Protein AF-A0A453QIZ9-F1 (afdb_monomer_lite)

pLDDT: mean 93.47, std 9.0, range [51.56, 98.56]

Sequence (68 aa):
MPQHQGLTLHFVEDRLATLKNVIKEPALDKWNLYLVKWGYNTQEEREEAGAISRIQLIDLPDFSKQLK

Foldseek 3Di:
DPPQPPHAAEAEDQDLVVVVVLCVDPVNVRHQAEHEPPDDDDPVSVVVQVVDPRYHYDYPVRVVVVVD

Radius of gyration: 12.69 Å; chains: 1; bounding box: 26×37×26 Å

Organism: Aegilops tauschii subsp. strangulata (NCBI:txid200361)

Secondary structure (DSSP, 8-state):
--TTTTPPPEEEES-HHHHHHHTT-GGGTTSEEEEETTSS--HHHHHHHHH-TTEEEE-HHHHHHHT-

Structure (mmCIF, N/CA/C/O backbone):
data_AF-A0A453QIZ9-F1
#
_entry.id   AF-A0A453QIZ9-F1
#
loop_
_atom_site.group_PDB
_atom_site.id
_atom_site.type_symbol
_atom_site.label_atom_id
_atom_site.label_alt_id
_atom_site.label_comp_id
_atom_site.label_asym_id
_atom_site.label_entity_id
_atom_site.label_seq_id
_atom_site.pdbx_PDB_ins_code
_atom_site.Cartn_x
_atom_site.Cartn_y
_atom_site.Cartn_z
_atom_site.occupancy
_atom_site.B_iso_or_equiv
_atom_site.auth_seq_id
_atom_site.auth_comp_id
_atom_site.auth_asym_id
_atom_site.auth_atom_id
_atom_site.pdbx_PDB_model_num
ATOM 1 N N . MET A 1 1 ? 10.996 -25.319 -10.803 1.00 51.56 1 MET A N 1
ATOM 2 C CA . MET A 1 1 ? 10.185 -24.115 -11.088 1.00 51.56 1 MET A CA 1
ATOM 3 C C . MET A 1 1 ? 10.260 -23.202 -9.874 1.00 51.56 1 MET A C 1
ATOM 5 O O . MET A 1 1 ? 10.275 -23.749 -8.774 1.00 51.56 1 MET A O 1
ATOM 9 N N . PRO A 1 2 ? 10.365 -21.871 -10.022 1.00 73.00 2 PRO A N 1
ATOM 10 C CA . PRO A 1 2 ? 10.311 -20.962 -8.879 1.00 73.00 2 PRO A CA 1
ATOM 11 C C . PRO A 1 2 ? 8.978 -21.145 -8.144 1.00 73.00 2 PRO A C 1
ATOM 13 O O . PRO A 1 2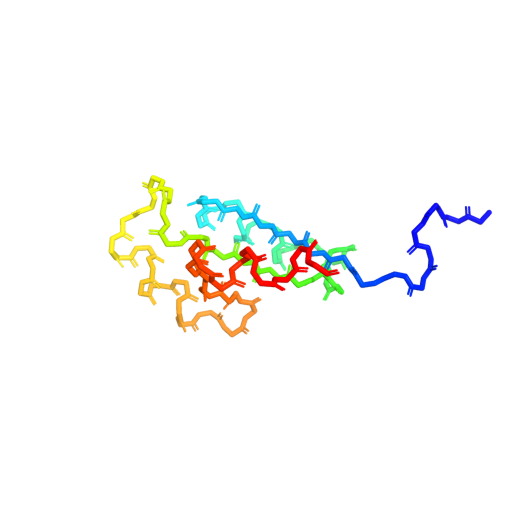 ? 7.935 -21.245 -8.788 1.00 73.00 2 PRO A O 1
ATOM 16 N N . GLN A 1 3 ? 9.007 -21.190 -6.813 1.00 69.44 3 GLN A N 1
ATOM 17 C CA . GLN A 1 3 ? 7.880 -21.595 -5.954 1.00 69.44 3 GLN A CA 1
ATOM 18 C C . GLN A 1 3 ? 6.632 -20.688 -6.029 1.00 69.44 3 GLN A C 1
ATOM 20 O O . GLN A 1 3 ? 5.611 -21.016 -5.434 1.00 69.44 3 GLN A O 1
ATOM 25 N N . HIS A 1 4 ? 6.672 -19.588 -6.789 1.00 76.19 4 HIS A N 1
ATOM 26 C CA . HIS A 1 4 ? 5.608 -18.576 -6.852 1.00 76.19 4 HIS A CA 1
ATOM 27 C C . HIS A 1 4 ? 5.280 -18.122 -8.285 1.00 76.19 4 HIS A C 1
ATOM 29 O O . HIS A 1 4 ? 4.699 -17.058 -8.496 1.00 76.19 4 HIS A O 1
ATOM 35 N N . GLN A 1 5 ? 5.681 -18.902 -9.294 1.00 80.75 5 GLN A N 1
ATOM 36 C CA . GLN A 1 5 ? 5.457 -18.546 -10.693 1.00 80.75 5 GLN A CA 1
ATOM 37 C C . GLN A 1 5 ? 3.953 -18.498 -11.017 1.00 80.75 5 GLN A C 1
ATOM 39 O O . GLN A 1 5 ? 3.234 -19.466 -10.794 1.00 80.75 5 GLN A O 1
ATOM 44 N N . GLY A 1 6 ? 3.491 -17.367 -11.560 1.00 84.75 6 GLY A N 1
ATOM 45 C CA . GLY A 1 6 ? 2.086 -17.146 -11.930 1.00 84.75 6 GLY A CA 1
ATOM 46 C C . GLY A 1 6 ? 1.188 -16.631 -10.801 1.00 84.75 6 GLY A C 1
ATOM 47 O O . GLY A 1 6 ? 0.015 -16.373 -11.051 1.00 84.75 6 GLY A O 1
ATOM 48 N N . LEU A 1 7 ? 1.720 -16.446 -9.588 1.00 89.44 7 LEU A N 1
ATOM 49 C CA . LEU A 1 7 ? 0.982 -15.841 -8.480 1.00 89.44 7 LEU A CA 1
ATOM 50 C C . LEU A 1 7 ? 1.104 -14.315 -8.502 1.00 89.44 7 LEU A C 1
ATOM 52 O O . LEU A 1 7 ? 2.162 -13.765 -8.816 1.00 89.44 7 LEU A O 1
ATOM 56 N N . THR A 1 8 ? 0.035 -13.641 -8.090 1.00 89.56 8 THR A N 1
ATOM 57 C CA . THR A 1 8 ? 0.080 -12.227 -7.716 1.00 89.56 8 THR A CA 1
ATOM 58 C C . THR A 1 8 ? 0.475 -12.138 -6.249 1.00 89.56 8 THR A C 1
ATOM 60 O O . THR A 1 8 ? -0.208 -12.685 -5.386 1.00 89.56 8 THR A O 1
ATOM 63 N N . LEU A 1 9 ? 1.590 -11.470 -5.962 1.00 93.12 9 LEU A N 1
ATOM 64 C CA . LEU A 1 9 ? 2.088 -11.304 -4.599 1.00 93.12 9 LEU A CA 1
ATOM 65 C C . LEU A 1 9 ? 1.672 -9.941 -4.047 1.00 93.12 9 LEU A C 1
ATOM 67 O O . LEU A 1 9 ? 1.657 -8.943 -4.769 1.00 93.12 9 LEU A O 1
ATOM 71 N N . HIS A 1 10 ? 1.333 -9.912 -2.762 1.00 94.62 10 HIS A N 1
ATOM 72 C CA . HIS A 1 10 ? 0.884 -8.722 -2.046 1.00 94.62 10 HIS A CA 1
ATOM 73 C C . HIS A 1 10 ? 1.827 -8.477 -0.860 1.00 94.62 10 HIS A C 1
ATOM 75 O O . HIS A 1 10 ? 2.072 -9.382 -0.066 1.00 94.62 10 HIS A O 1
ATOM 81 N N . PHE A 1 11 ? 2.364 -7.263 -0.752 1.00 96.62 11 PHE A N 1
ATOM 82 C CA . PHE A 1 11 ? 3.212 -6.803 0.344 1.00 96.62 11 PHE A CA 1
ATOM 83 C C . PHE A 1 11 ? 2.429 -5.798 1.189 1.00 96.62 11 PHE A C 1
ATOM 85 O O . PHE A 1 11 ? 2.090 -4.715 0.711 1.00 96.62 11 PHE A O 1
ATOM 92 N N . VAL A 1 12 ? 2.124 -6.168 2.429 1.00 97.31 12 VAL A N 1
ATOM 93 C CA . VAL A 1 12 ? 1.300 -5.379 3.352 1.00 97.31 12 VAL A CA 1
ATOM 94 C C . VAL A 1 12 ? 2.161 -4.995 4.547 1.00 97.31 12 VAL A C 1
ATOM 96 O O . VAL A 1 12 ? 2.719 -5.867 5.204 1.00 97.31 12 VAL A O 1
ATOM 99 N N . GLU A 1 13 ? 2.295 -3.698 4.800 1.00 98.00 13 GLU A N 1
ATOM 100 C CA . GLU A 1 13 ? 3.291 -3.146 5.722 1.00 98.00 13 GLU A CA 1
ATOM 101 C C . GLU A 1 13 ? 2.741 -1.886 6.399 1.00 98.00 13 GLU A C 1
ATOM 103 O O . GLU A 1 13 ? 1.879 -1.202 5.839 1.00 98.00 13 GLU A O 1
ATOM 108 N N . ASP A 1 14 ? 3.213 -1.571 7.606 1.00 97.75 14 ASP A N 1
ATOM 109 C CA . ASP A 1 14 ? 2.792 -0.374 8.338 1.00 97.75 14 ASP A CA 1
ATOM 110 C C . ASP A 1 14 ? 3.826 0.752 8.326 1.00 97.75 14 ASP A C 1
ATOM 112 O O . ASP A 1 14 ? 3.477 1.896 8.627 1.00 97.75 14 ASP A O 1
ATOM 116 N N . ARG A 1 15 ? 5.061 0.461 7.901 1.00 98.12 15 ARG A N 1
ATOM 117 C CA . ARG A 1 15 ? 6.146 1.434 7.748 1.00 98.12 15 ARG A CA 1
ATOM 118 C C . ARG A 1 15 ? 6.304 1.907 6.305 1.00 98.12 15 ARG A C 1
ATOM 120 O O . ARG A 1 15 ? 6.808 1.185 5.439 1.00 98.12 15 ARG A O 1
ATOM 127 N N . LEU A 1 16 ? 6.019 3.187 6.059 1.00 98.31 16 LEU A N 1
ATOM 128 C CA . LEU A 1 16 ? 6.187 3.801 4.736 1.00 98.31 16 LEU A CA 1
ATOM 129 C C . LEU A 1 16 ? 7.631 3.704 4.207 1.00 98.31 16 LEU A C 1
ATOM 131 O O . LEU A 1 16 ? 7.847 3.468 3.018 1.00 98.31 16 LEU A O 1
ATOM 135 N N . ALA A 1 17 ? 8.635 3.844 5.077 1.00 98.06 17 ALA A N 1
ATOM 136 C CA . ALA A 1 17 ? 10.041 3.733 4.683 1.00 98.06 17 ALA A CA 1
ATOM 137 C C . ALA A 1 17 ? 10.383 2.363 4.064 1.00 98.06 17 ALA A C 1
ATOM 139 O O . ALA A 1 17 ? 11.146 2.299 3.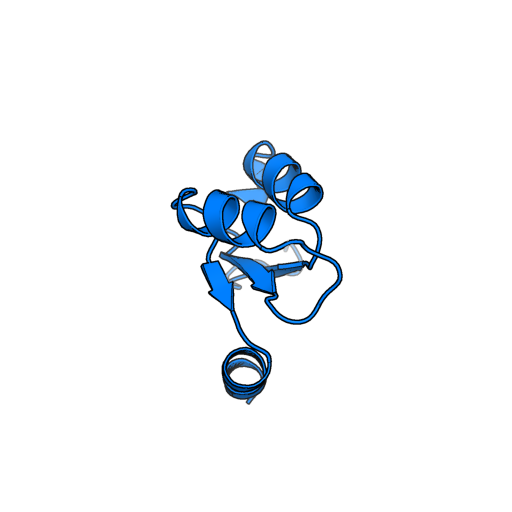099 1.00 98.06 17 ALA A O 1
ATOM 140 N N . THR A 1 18 ? 9.791 1.278 4.573 1.00 98.25 18 THR A N 1
ATOM 141 C CA . THR A 1 18 ? 9.971 -0.068 4.015 1.00 98.25 18 THR A CA 1
ATOM 142 C C . THR A 1 18 ? 9.377 -0.148 2.612 1.00 98.25 18 THR A C 1
ATOM 144 O O . THR A 1 18 ? 10.060 -0.580 1.687 1.00 98.25 18 THR A O 1
ATOM 147 N N . LEU A 1 19 ? 8.156 0.361 2.412 1.00 98.25 19 LEU A N 1
ATOM 148 C CA . LEU A 1 19 ? 7.513 0.401 1.093 1.00 98.25 19 LEU A CA 1
ATOM 149 C C . LEU A 1 19 ? 8.324 1.214 0.076 1.00 98.25 19 LEU A C 1
ATOM 151 O O . LEU A 1 19 ? 8.510 0.777 -1.058 1.00 98.25 19 LEU A O 1
ATOM 155 N N . LYS A 1 20 ? 8.886 2.358 0.486 1.00 98.12 20 LYS A N 1
ATOM 156 C CA . LYS A 1 20 ? 9.786 3.159 -0.361 1.00 98.12 20 LYS A CA 1
ATOM 157 C C . LYS A 1 20 ? 11.051 2.400 -0.767 1.00 98.12 20 LYS A C 1
ATOM 159 O O . LYS A 1 20 ? 11.573 2.650 -1.849 1.00 98.12 20 LYS A O 1
ATOM 164 N N . ASN A 1 21 ? 11.561 1.504 0.078 1.00 98.19 21 ASN A N 1
ATOM 165 C CA . ASN A 1 21 ? 12.694 0.649 -0.277 1.00 98.19 21 ASN A CA 1
ATOM 166 C C . ASN A 1 21 ? 12.272 -0.480 -1.222 1.00 98.19 21 ASN A C 1
ATOM 168 O O . ASN A 1 21 ? 12.988 -0.746 -2.180 1.00 98.19 21 ASN A O 1
ATOM 172 N N . VAL A 1 22 ? 11.093 -1.074 -1.013 1.00 97.56 22 VAL A N 1
ATOM 173 C CA . VAL A 1 22 ? 10.526 -2.095 -1.910 1.00 97.56 22 VAL A CA 1
ATOM 174 C C . VAL A 1 22 ? 10.319 -1.547 -3.324 1.00 97.56 22 VAL A C 1
ATOM 176 O O . VAL A 1 22 ? 10.675 -2.215 -4.285 1.00 97.56 22 VAL A O 1
ATOM 179 N N . ILE A 1 23 ? 9.837 -0.307 -3.465 1.00 97.81 23 ILE A N 1
ATOM 180 C CA . ILE A 1 23 ? 9.677 0.365 -4.772 1.00 97.81 23 ILE A CA 1
ATOM 181 C C . ILE A 1 23 ? 11.004 0.482 -5.540 1.00 97.81 23 ILE A C 1
ATOM 183 O O . ILE A 1 23 ? 10.999 0.557 -6.764 1.00 97.81 23 ILE A O 1
ATOM 187 N N . LYS A 1 24 ? 12.145 0.524 -4.844 1.00 97.44 24 LYS A N 1
ATOM 188 C CA . LYS A 1 24 ? 13.467 0.649 -5.475 1.00 97.44 24 LYS A CA 1
ATOM 189 C C . LYS A 1 24 ? 14.043 -0.690 -5.937 1.00 97.44 24 LYS A C 1
ATOM 191 O O . LYS A 1 24 ? 15.101 -0.672 -6.556 1.00 97.44 24 LYS A O 1
ATOM 196 N N . GLU A 1 25 ? 13.405 -1.815 -5.613 1.00 97.56 25 GLU A N 1
ATOM 197 C CA . GLU A 1 25 ? 13.883 -3.158 -5.941 1.00 97.56 25 GLU A CA 1
ATOM 198 C C . GLU A 1 25 ? 13.156 -3.705 -7.184 1.00 97.56 25 GLU A C 1
ATOM 200 O O . GLU A 1 25 ? 12.001 -4.130 -7.073 1.00 97.56 25 GLU A O 1
ATOM 205 N N . PRO A 1 26 ? 13.816 -3.770 -8.359 1.00 94.81 26 PRO A N 1
ATOM 206 C CA . PRO A 1 26 ? 13.182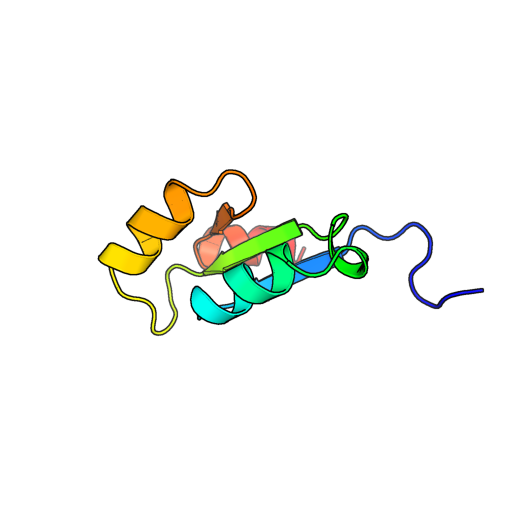 -4.227 -9.597 1.00 94.81 26 PRO A CA 1
ATOM 207 C C . PRO A 1 26 ? 12.615 -5.649 -9.515 1.00 94.81 26 PRO A C 1
ATOM 209 O O . PRO A 1 26 ? 11.636 -5.977 -10.189 1.00 94.81 26 PRO A O 1
ATOM 212 N N . ALA A 1 27 ? 13.187 -6.517 -8.670 1.00 92.31 27 ALA A N 1
ATOM 213 C CA . ALA A 1 27 ? 12.656 -7.864 -8.467 1.00 92.31 27 ALA A CA 1
ATOM 214 C C . ALA A 1 27 ? 11.237 -7.870 -7.856 1.00 92.31 27 ALA A C 1
ATOM 216 O O . ALA A 1 27 ? 10.511 -8.861 -7.991 1.00 92.31 27 ALA A O 1
ATOM 217 N N . LEU A 1 28 ? 10.828 -6.773 -7.208 1.00 93.75 28 LEU A N 1
ATOM 218 C CA . LEU A 1 28 ? 9.541 -6.621 -6.526 1.00 93.75 28 LEU A CA 1
ATOM 219 C C . LEU A 1 28 ? 8.537 -5.767 -7.320 1.00 93.75 28 LEU A C 1
ATOM 221 O O . LEU A 1 28 ? 7.392 -5.617 -6.894 1.00 93.75 28 LEU A O 1
ATOM 225 N N . ASP A 1 29 ? 8.894 -5.305 -8.524 1.00 93.69 29 ASP A N 1
ATOM 226 C CA . ASP A 1 29 ? 8.062 -4.431 -9.369 1.00 93.69 29 ASP A CA 1
ATOM 227 C C . ASP A 1 29 ? 6.696 -5.010 -9.739 1.00 93.69 29 ASP A C 1
A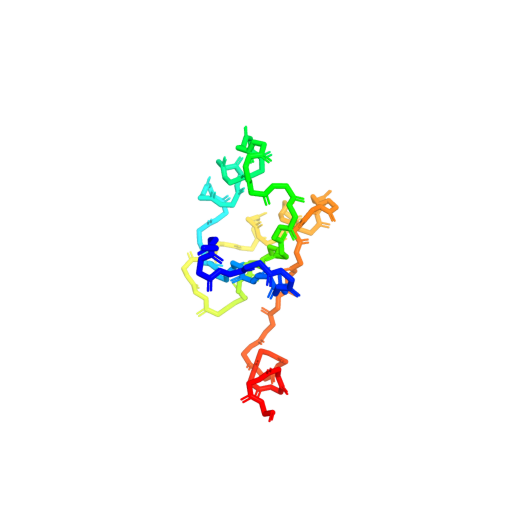TOM 229 O O . ASP A 1 29 ? 5.815 -4.273 -10.176 1.00 93.69 29 ASP A O 1
ATOM 233 N N . LYS A 1 30 ? 6.489 -6.319 -9.582 1.00 92.50 30 LYS A N 1
ATOM 234 C CA . LYS A 1 30 ? 5.208 -6.983 -9.873 1.00 92.50 30 LYS A CA 1
ATOM 235 C C . LYS A 1 30 ? 4.320 -7.185 -8.644 1.00 92.50 30 LYS A C 1
ATOM 237 O O . LYS A 1 30 ? 3.213 -7.690 -8.787 1.00 92.50 30 LYS A O 1
ATOM 242 N N . TRP A 1 31 ? 4.786 -6.821 -7.452 1.00 95.12 31 TRP A N 1
ATOM 243 C CA . TRP A 1 31 ? 4.045 -7.032 -6.210 1.00 95.12 31 TRP A CA 1
ATOM 244 C C . TRP A 1 31 ? 3.057 -5.890 -5.979 1.00 95.12 31 TRP A C 1
ATOM 246 O O . TRP A 1 31 ? 3.337 -4.735 -6.291 1.00 95.12 31 TRP A O 1
ATOM 256 N N . ASN A 1 32 ? 1.893 -6.178 -5.417 1.00 96.19 32 ASN A N 1
ATOM 257 C CA . ASN A 1 32 ? 0.967 -5.139 -4.977 1.00 96.19 32 ASN A CA 1
ATOM 258 C C . ASN A 1 32 ? 1.395 -4.634 -3.601 1.00 96.19 32 ASN A C 1
ATOM 260 O O . ASN A 1 32 ? 1.643 -5.445 -2.713 1.00 96.19 32 ASN A O 1
ATOM 264 N N . LEU A 1 33 ? 1.505 -3.319 -3.426 1.00 98.06 33 LEU A N 1
ATOM 265 C CA . LEU A 1 33 ? 2.058 -2.719 -2.214 1.00 98.06 33 LEU A CA 1
ATOM 266 C C . LEU A 1 33 ? 0.969 -1.987 -1.438 1.00 98.06 33 LEU A C 1
ATOM 268 O O . LEU A 1 33 ? 0.257 -1.159 -2.011 1.00 98.06 33 LEU A O 1
ATOM 272 N N . TYR A 1 34 ? 0.885 -2.251 -0.136 1.00 98.12 34 TYR A N 1
ATOM 273 C CA . TYR A 1 34 ? -0.136 -1.678 0.730 1.00 98.12 34 TYR A CA 1
ATOM 274 C C . TYR A 1 34 ? 0.469 -1.059 1.985 1.00 98.12 34 TYR A C 1
ATOM 276 O O . TYR A 1 34 ? 1.233 -1.722 2.688 1.00 98.12 34 TYR A O 1
ATOM 284 N N . LEU A 1 35 ? 0.065 0.178 2.293 1.00 98.56 35 LEU A N 1
ATOM 285 C CA . LEU A 1 35 ? 0.254 0.767 3.618 1.00 98.56 35 LEU A CA 1
ATOM 286 C C . LEU A 1 35 ? -1.032 0.581 4.428 1.00 98.56 35 LEU A C 1
ATOM 288 O O . LEU A 1 35 ? -2.104 1.051 4.032 1.00 98.56 35 LEU A O 1
ATOM 292 N N . VAL A 1 36 ? -0.931 -0.091 5.571 1.00 98.38 36 VAL A N 1
ATOM 293 C CA . VAL A 1 36 ? -2.079 -0.285 6.466 1.00 98.38 36 VAL A CA 1
ATOM 294 C C . VAL A 1 36 ? -2.370 0.981 7.267 1.00 98.38 36 VAL A C 1
ATOM 296 O O . VAL A 1 36 ? -1.464 1.606 7.809 1.00 98.38 36 VAL A O 1
ATOM 299 N N . LYS A 1 37 ? -3.642 1.362 7.403 1.00 97.50 37 LYS A N 1
ATOM 300 C CA . LYS A 1 37 ? -4.041 2.557 8.174 1.00 97.50 37 LYS A CA 1
ATOM 301 C C . LYS A 1 37 ? -4.050 2.351 9.697 1.00 97.50 37 LYS A C 1
ATOM 303 O O . LYS A 1 37 ? -4.250 3.314 10.427 1.00 97.50 37 LYS A O 1
ATOM 308 N N . TRP A 1 38 ? -3.896 1.113 10.169 1.00 95.88 38 TRP A N 1
ATOM 309 C CA . TRP A 1 38 ? -4.084 0.723 11.576 1.00 95.88 38 TRP A CA 1
ATOM 310 C C . TRP A 1 38 ? -2.786 0.348 12.310 1.00 95.88 38 TRP A C 1
ATOM 312 O O . TRP A 1 38 ? -2.850 -0.238 13.388 1.00 95.88 38 TRP A O 1
ATOM 322 N N . GLY A 1 39 ? -1.624 0.632 11.718 1.00 93.94 39 GLY A N 1
ATOM 323 C CA . GLY A 1 39 ? -0.319 0.412 12.348 1.00 93.94 39 GLY A CA 1
ATOM 324 C C . GLY A 1 39 ? 0.279 1.691 12.935 1.00 93.94 39 GLY A C 1
ATOM 325 O O . GLY A 1 39 ? -0.445 2.632 13.257 1.00 93.94 39 GLY A O 1
ATOM 326 N N . TYR A 1 40 ? 1.605 1.735 13.062 1.00 96.06 40 TYR A N 1
ATOM 327 C CA . TYR A 1 40 ? 2.310 2.834 13.737 1.00 96.06 40 TYR A CA 1
ATOM 328 C C . TYR A 1 40 ? 2.596 4.064 12.854 1.00 96.06 40 TYR A C 1
ATOM 330 O O . TYR A 1 40 ? 3.281 4.980 13.308 1.00 96.06 40 TYR A O 1
ATOM 338 N N . ASN A 1 41 ? 2.087 4.111 11.617 1.00 97.56 41 ASN A N 1
ATOM 339 C CA . ASN A 1 41 ? 2.289 5.264 10.736 1.00 97.56 41 ASN A CA 1
ATOM 340 C C . ASN A 1 41 ? 1.521 6.514 11.180 1.00 97.56 41 ASN A C 1
ATOM 342 O O . ASN A 1 41 ? 0.409 6.454 11.721 1.00 97.56 41 ASN A O 1
ATOM 346 N N . THR A 1 42 ? 2.104 7.673 10.889 1.00 97.88 42 THR A N 1
ATOM 347 C CA . THR A 1 42 ? 1.482 8.970 11.163 1.00 97.88 42 THR A CA 1
ATOM 348 C C . THR A 1 42 ? 0.488 9.372 10.070 1.00 97.88 42 THR A C 1
ATOM 350 O O . THR A 1 42 ? 0.367 8.730 9.024 1.00 97.88 42 THR A O 1
ATOM 353 N N . GLN A 1 43 ? -0.269 10.444 10.316 1.00 97.94 43 GLN A N 1
ATOM 354 C CA . GLN A 1 43 ? -1.172 10.998 9.307 1.00 97.94 43 GLN A CA 1
ATOM 355 C C . GLN A 1 43 ? -0.398 11.527 8.095 1.00 97.94 43 GLN A C 1
ATOM 357 O O . GLN A 1 43 ? -0.796 11.263 6.963 1.00 97.94 43 GLN A O 1
ATOM 362 N N . GLU A 1 44 ? 0.732 12.187 8.335 1.00 98.31 44 GLU A N 1
ATOM 363 C CA . GLU A 1 44 ? 1.615 12.710 7.295 1.00 98.31 44 GLU A CA 1
ATOM 364 C C . GLU A 1 44 ? 2.159 11.578 6.413 1.00 98.31 44 GLU A C 1
ATOM 366 O O . GLU A 1 44 ? 2.163 11.692 5.189 1.00 98.31 44 GLU A O 1
ATOM 371 N N . GLU A 1 45 ? 2.547 10.445 7.008 1.00 98.31 45 GLU A N 1
ATOM 372 C CA . GLU A 1 45 ? 2.984 9.272 6.244 1.00 98.31 45 GLU A CA 1
ATOM 373 C C . GLU A 1 45 ? 1.849 8.673 5.404 1.00 98.31 45 GLU A C 1
ATOM 375 O O . GLU A 1 45 ? 2.082 8.238 4.277 1.00 98.31 45 GLU A O 1
ATOM 380 N N . ARG A 1 46 ? 0.606 8.664 5.901 1.00 98.44 46 ARG A N 1
ATOM 381 C CA . ARG A 1 46 ? -0.539 8.211 5.094 1.00 98.44 46 ARG A CA 1
ATOM 382 C C . ARG A 1 46 ? -0.811 9.141 3.919 1.00 98.44 46 ARG A C 1
ATOM 384 O O . ARG A 1 46 ? -1.084 8.658 2.824 1.00 98.44 46 ARG A O 1
ATOM 391 N N . GLU A 1 47 ? -0.735 10.449 4.127 1.00 98.31 47 GLU A N 1
ATOM 392 C CA . GLU A 1 47 ? -0.910 11.439 3.061 1.00 98.31 47 GLU A CA 1
ATOM 393 C C . GLU A 1 47 ? 0.189 11.318 2.004 1.00 98.31 47 GLU A C 1
ATOM 395 O O . GLU A 1 47 ? -0.109 11.266 0.809 1.00 98.31 47 GLU A O 1
ATOM 400 N N . GLU A 1 48 ? 1.444 11.166 2.435 1.00 98.38 48 GLU A N 1
ATOM 401 C CA . GLU A 1 48 ? 2.563 10.918 1.530 1.00 98.38 48 GLU A CA 1
ATOM 402 C C . GLU A 1 48 ? 2.376 9.609 0.750 1.00 98.38 48 GLU A C 1
ATOM 404 O O . GLU A 1 48 ? 2.528 9.587 -0.472 1.00 98.38 48 GLU A O 1
ATOM 409 N N . ALA A 1 49 ? 2.001 8.520 1.427 1.00 98.12 49 ALA A N 1
ATOM 410 C CA . ALA A 1 49 ? 1.730 7.241 0.780 1.00 98.12 49 ALA A CA 1
ATOM 411 C C . ALA A 1 49 ? 0.612 7.350 -0.266 1.00 98.12 49 ALA A C 1
ATOM 413 O O . ALA A 1 49 ? 0.736 6.781 -1.347 1.00 98.12 49 ALA A O 1
ATOM 414 N N . GLY A 1 50 ? -0.447 8.114 0.024 1.00 97.38 50 GLY A N 1
ATOM 415 C CA . GLY A 1 50 ? -1.548 8.371 -0.907 1.00 97.38 50 GLY A CA 1
ATOM 416 C C . GLY A 1 50 ? -1.138 9.152 -2.162 1.00 97.38 50 GLY A C 1
ATOM 417 O O . GLY A 1 50 ? -1.797 9.031 -3.193 1.00 97.38 50 GLY A O 1
ATOM 418 N N . ALA A 1 51 ? -0.037 9.908 -2.106 1.00 98.00 51 ALA A N 1
ATOM 419 C CA . ALA A 1 51 ? 0.540 10.589 -3.265 1.00 98.00 51 ALA A CA 1
ATOM 420 C C . ALA A 1 51 ? 1.443 9.676 -4.122 1.00 98.00 51 ALA A C 1
ATOM 422 O O . ALA A 1 51 ? 1.785 10.029 -5.253 1.00 98.00 51 ALA A O 1
ATOM 423 N N . ILE A 1 52 ? 1.827 8.497 -3.618 1.00 98.06 52 ILE A N 1
ATOM 424 C CA . ILE A 1 52 ? 2.666 7.531 -4.333 1.00 98.06 52 ILE A CA 1
ATOM 425 C C . ILE A 1 52 ? 1.762 6.538 -5.067 1.00 98.06 52 ILE A C 1
ATOM 427 O O . ILE A 1 52 ? 1.207 5.623 -4.468 1.00 98.06 52 ILE A O 1
ATOM 431 N N . SER A 1 53 ? 1.688 6.648 -6.396 1.00 96.56 53 SER A N 1
ATOM 432 C CA . SER A 1 53 ? 0.818 5.806 -7.241 1.00 96.56 53 SER A CA 1
ATOM 433 C C . SER A 1 53 ? 1.034 4.293 -7.089 1.00 96.56 53 SER A C 1
ATOM 435 O O . SER A 1 53 ? 0.140 3.506 -7.399 1.00 96.56 53 SER A O 1
ATOM 437 N N . ARG A 1 54 ? 2.216 3.871 -6.621 1.00 97.25 54 ARG A N 1
ATOM 438 C CA . ARG A 1 54 ? 2.564 2.460 -6.412 1.00 97.25 54 ARG A CA 1
ATOM 439 C C . ARG A 1 54 ? 2.029 1.877 -5.099 1.00 97.25 54 ARG A C 1
ATOM 441 O O . ARG A 1 54 ? 2.003 0.653 -4.982 1.00 97.25 54 ARG A O 1
ATOM 448 N N . I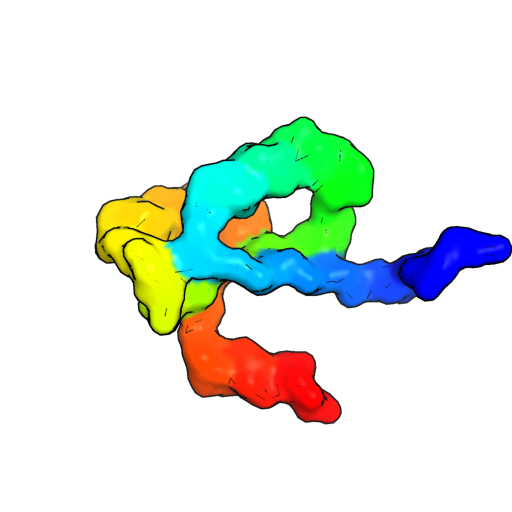LE A 1 55 ? 1.632 2.712 -4.137 1.00 98.31 55 ILE A N 1
ATOM 449 C CA . ILE A 1 55 ? 1.187 2.299 -2.800 1.00 98.31 55 ILE A CA 1
ATOM 450 C C . ILE A 1 55 ? -0.327 2.469 -2.689 1.00 98.31 55 ILE A C 1
ATOM 452 O O . ILE A 1 55 ? -0.881 3.511 -3.026 1.00 98.31 55 ILE A O 1
ATOM 456 N N . GLN A 1 56 ? -1.002 1.448 -2.170 1.00 98.00 56 GLN A N 1
ATOM 457 C CA . GLN A 1 56 ? -2.423 1.503 -1.849 1.00 98.00 56 GLN A CA 1
ATOM 458 C C . GLN A 1 56 ? -2.609 1.607 -0.334 1.00 98.00 56 GLN A C 1
ATOM 460 O O . GLN A 1 56 ? -2.112 0.781 0.427 1.00 98.00 56 GLN A O 1
ATOM 465 N N . LEU A 1 57 ? -3.345 2.612 0.130 1.00 98.12 57 LEU A N 1
ATOM 466 C CA . LEU A 1 57 ? -3.777 2.657 1.525 1.00 98.12 57 LEU A CA 1
ATOM 467 C C . LEU A 1 57 ? -4.925 1.673 1.729 1.00 98.12 57 LEU A C 1
ATOM 469 O O . LEU A 1 57 ? -5.918 1.729 1.005 1.00 98.12 57 LEU A O 1
ATOM 473 N N . ILE A 1 58 ? -4.833 0.837 2.755 1.00 97.81 58 ILE A N 1
ATOM 474 C CA . ILE A 1 58 ? -5.878 -0.133 3.087 1.00 97.81 58 ILE A CA 1
ATOM 475 C C . ILE A 1 58 ? -6.262 -0.013 4.561 1.00 97.81 58 ILE A C 1
ATOM 477 O O . ILE A 1 58 ? -5.414 0.303 5.398 1.00 97.81 58 ILE A O 1
ATOM 481 N N . ASP A 1 59 ? -7.540 -0.219 4.889 1.00 97.06 59 ASP A N 1
ATOM 482 C CA . ASP A 1 59 ? -8.012 -0.359 6.272 1.00 97.06 59 ASP A CA 1
ATOM 483 C C . ASP A 1 59 ? -8.272 -1.828 6.652 1.00 97.06 59 ASP A C 1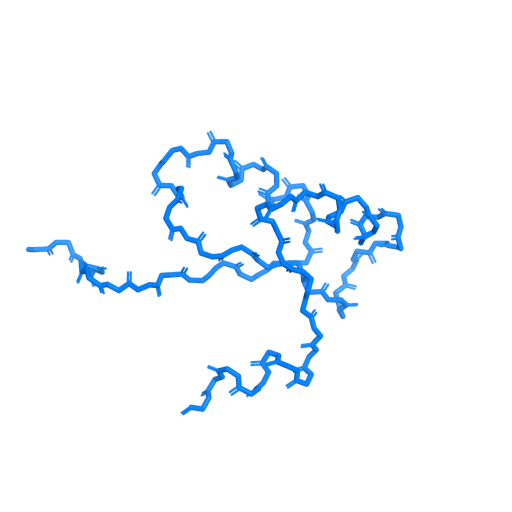
ATOM 485 O O . ASP A 1 59 ? -8.276 -2.722 5.804 1.00 97.06 59 ASP A O 1
ATOM 489 N N . LEU A 1 60 ? -8.382 -2.096 7.957 1.00 95.44 60 LEU A N 1
ATOM 490 C CA . LEU A 1 60 ? -8.457 -3.464 8.466 1.00 95.44 60 LEU A CA 1
ATOM 491 C C . LEU A 1 60 ? -9.715 -4.192 7.960 1.00 95.44 60 LEU A C 1
ATOM 493 O O . LEU A 1 60 ? -9.600 -5.365 7.581 1.00 95.44 60 LEU A O 1
ATOM 497 N N . PRO A 1 61 ? -10.898 -3.544 7.906 1.00 95.56 61 PRO A N 1
ATOM 498 C CA . PRO A 1 61 ? -12.073 -4.136 7.278 1.00 95.56 61 PRO A CA 1
ATOM 499 C C . PRO A 1 61 ? -11.848 -4.539 5.818 1.00 95.56 61 PRO A C 1
ATOM 501 O O . PRO A 1 61 ? -12.203 -5.657 5.442 1.00 95.56 61 PRO A O 1
ATOM 504 N N . ASP A 1 62 ? -11.254 -3.672 4.998 1.00 94.81 62 ASP A N 1
ATOM 505 C CA . ASP A 1 62 ? -11.027 -3.946 3.580 1.00 94.81 62 ASP A CA 1
ATOM 506 C C . ASP A 1 62 ? -9.959 -5.014 3.358 1.00 94.81 62 ASP A C 1
ATOM 508 O O . ASP A 1 62 ? -10.140 -5.887 2.510 1.00 94.81 62 ASP A O 1
ATOM 512 N N . PHE A 1 63 ? -8.898 -5.023 4.167 1.00 94.56 63 PHE A N 1
ATOM 513 C CA . PHE A 1 63 ? -7.908 -6.099 4.149 1.00 94.56 63 PHE A CA 1
ATOM 514 C C . PHE A 1 63 ? -8.533 -7.450 4.503 1.00 94.56 63 PHE A C 1
ATOM 516 O O . PHE A 1 63 ? -8.333 -8.435 3.797 1.00 94.56 63 PHE A O 1
ATOM 523 N N . SER A 1 64 ? -9.373 -7.491 5.539 1.00 92.94 64 SER A N 1
ATOM 524 C CA . SER A 1 64 ? -10.038 -8.727 5.969 1.00 92.94 64 SER A CA 1
ATOM 525 C C . SER A 1 64 ? -10.960 -9.313 4.892 1.00 92.94 64 SER A C 1
ATOM 527 O O . SER A 1 64 ? -11.165 -10.525 4.852 1.00 92.94 64 SER A O 1
ATOM 529 N N . LYS A 1 65 ? -11.512 -8.479 3.997 1.00 92.50 65 LYS A N 1
ATOM 530 C CA . LYS A 1 65 ? -12.312 -8.945 2.852 1.00 92.50 65 LYS A CA 1
ATOM 531 C C . LYS A 1 65 ? -11.468 -9.646 1.784 1.00 92.50 65 LYS A C 1
ATOM 533 O O . LYS A 1 65 ? -12.020 -10.467 1.064 1.00 92.50 65 LYS A O 1
ATOM 538 N N . GLN A 1 66 ? -10.173 -9.340 1.686 1.00 85.62 66 GLN A N 1
ATOM 539 C CA . GLN A 1 66 ? -9.266 -9.924 0.688 1.00 85.62 66 GLN A CA 1
ATOM 540 C C . GLN A 1 66 ? -8.703 -11.295 1.101 1.00 85.62 66 GLN A C 1
ATOM 542 O O . GLN A 1 66 ? -8.092 -11.967 0.279 1.00 85.62 66 GLN A O 1
ATOM 547 N N . LEU A 1 67 ? -8.896 -11.715 2.357 1.00 80.81 67 LEU A N 1
ATOM 548 C CA . LEU A 1 67 ? -8.411 -12.999 2.885 1.00 80.81 67 LEU A CA 1
ATOM 549 C C . LEU A 1 67 ? -9.409 -14.162 2.725 1.00 80.81 67 LEU A C 1
ATOM 551 O O . LEU A 1 67 ? -9.131 -15.262 3.203 1.00 80.81 67 LEU A O 1
ATOM 555 N N . LYS A 1 68 ? -10.578 -13.917 2.125 1.00 59.59 68 LYS A N 1
ATOM 556 C CA . LYS A 1 68 ? -11.629 -14.917 1.885 1.00 59.59 68 LYS A CA 1
ATOM 557 C C . LYS A 1 68 ? -11.545 -15.468 0.472 1.00 59.59 68 LYS A C 1
ATOM 559 O O . LYS A 1 68 ? -11.793 -16.683 0.329 1.00 59.59 68 LYS A O 1
#